Protein AF-A0A8J3Y497-F1 (afdb_monomer)

pLDDT: mean 84.95, std 16.22, range [36.09, 98.81]

Radius of gyration: 16.83 Å; Cα contacts (8 Å, |Δi|>4): 179; chains: 1; bounding box: 35×48×60 Å

Secondary structure (DSSP, 8-state):
-----PPP---PPPHHHHHHHHHHHHHHH-B-SSSSB--TT-TT-SS--B-HHHHHHHHHHSS--TT-GGG-SS--HHHHHHHHHHHHHHHHH-TT----SSSPPPHHHHHHHHHTSTT--HHHHHHHHHHHHHHHHHHHHHT--

Organism: NCBI:txid42233

Solvent-accessible surface area (backbone atoms only — not comparable to full-atom values): 8420 Å² total; per-residue (Å²): 136,81,82,82,80,76,75,79,80,81,80,77,78,49,45,37,56,28,29,43,39,14,35,51,43,34,73,75,42,36,68,47,63,94,45,50,54,54,62,87,87,42,96,79,55,81,64,49,23,18,15,72,67,36,23,28,42,26,44,44,60,79,41,75,61,92,80,43,86,92,65,59,92,72,78,55,78,39,52,58,44,26,51,51,28,38,42,54,47,23,46,67,76,42,74,77,77,60,52,68,95,61,79,56,77,49,39,64,51,50,44,46,57,61,56,51,37,88,87,60,47,68,68,59,53,36,47,50,30,46,49,48,21,49,50,50,54,52,58,55,65,62,68,78,113

Structure (mmCIF, N/CA/C/O backbone):
data_AF-A0A8J3Y497-F1
#
_entry.id   AF-A0A8J3Y497-F1
#
loop_
_atom_site.group_PDB
_atom_site.id
_atom_site.type_symbol
_atom_site.label_atom_id
_atom_site.label_alt_id
_atom_site.label_comp_id
_atom_site.label_asym_id
_atom_site.label_entity_id
_atom_site.label_seq_id
_atom_site.pdbx_PDB_ins_code
_atom_site.Cartn_x
_atom_site.Cartn_y
_atom_site.Cartn_z
_atom_site.occupancy
_atom_site.B_iso_or_equiv
_atom_site.auth_seq_id
_atom_site.auth_comp_id
_atom_site.auth_asym_id
_atom_site.auth_atom_id
_atom_site.pdbx_PDB_model_num
ATOM 1 N N . MET A 1 1 ? 0.127 29.940 -40.462 1.00 40.97 1 MET A N 1
ATOM 2 C CA . MET A 1 1 ? 0.066 29.887 -38.985 1.00 40.97 1 MET A CA 1
ATOM 3 C C . MET A 1 1 ? 0.372 28.453 -38.577 1.00 40.97 1 MET A C 1
ATOM 5 O O . MET A 1 1 ? -0.294 27.564 -39.091 1.00 40.97 1 MET A O 1
ATOM 9 N N . LYS A 1 2 ? 1.415 28.199 -37.776 1.00 44.00 2 LYS A N 1
ATOM 10 C CA . LYS A 1 2 ? 1.666 26.860 -37.218 1.00 44.00 2 LYS A CA 1
ATOM 11 C C . LYS A 1 2 ? 0.942 26.758 -35.879 1.00 44.00 2 LYS A C 1
ATOM 13 O O . LYS A 1 2 ? 1.129 27.626 -35.037 1.00 44.00 2 LYS A O 1
ATOM 18 N N . ALA A 1 3 ? 0.114 25.730 -35.717 1.00 50.56 3 ALA A N 1
ATOM 19 C CA . ALA A 1 3 ? -0.486 25.400 -34.434 1.00 50.56 3 ALA A CA 1
ATOM 20 C C . ALA A 1 3 ? 0.616 24.895 -33.492 1.00 50.56 3 ALA A C 1
ATOM 22 O O . ALA A 1 3 ? 1.292 23.911 -33.791 1.00 50.56 3 ALA A O 1
ATOM 23 N N . THR A 1 4 ? 0.821 25.592 -32.381 1.00 60.00 4 THR A N 1
ATOM 24 C CA . THR A 1 4 ? 1.585 25.102 -31.237 1.00 60.00 4 THR A CA 1
ATOM 25 C C . THR A 1 4 ? 0.733 24.055 -30.527 1.00 60.00 4 THR A C 1
ATOM 27 O O . THR A 1 4 ? -0.247 24.382 -29.863 1.00 60.00 4 THR A O 1
ATOM 30 N N . HIS A 1 5 ? 1.071 22.779 -30.710 1.00 64.31 5 HIS A N 1
ATOM 31 C CA . HIS A 1 5 ? 0.566 21.713 -29.854 1.00 64.31 5 HIS A CA 1
ATOM 32 C C . HIS A 1 5 ? 1.306 21.821 -28.518 1.00 64.31 5 HIS A C 1
ATOM 34 O O . HIS A 1 5 ? 2.488 21.494 -28.447 1.00 64.31 5 HIS A O 1
ATOM 40 N N . ASN A 1 6 ? 0.633 22.330 -27.485 1.00 57.06 6 ASN A N 1
ATOM 41 C CA . ASN A 1 6 ? 1.074 22.077 -26.119 1.00 57.06 6 ASN A CA 1
ATOM 42 C C . ASN A 1 6 ? 0.771 20.600 -25.839 1.00 57.06 6 ASN A C 1
ATOM 44 O O . ASN A 1 6 ? -0.405 20.229 -25.919 1.00 57.06 6 ASN A O 1
ATOM 48 N N . PRO A 1 7 ? 1.780 19.753 -25.566 1.00 56.25 7 PRO A N 1
ATOM 49 C CA . PRO A 1 7 ? 1.503 18.398 -25.121 1.00 56.25 7 PRO A CA 1
ATOM 50 C C . PRO A 1 7 ? 0.666 18.468 -23.831 1.00 56.25 7 PRO A C 1
ATOM 52 O O . PRO A 1 7 ? 0.855 19.397 -23.037 1.00 56.25 7 PRO A O 1
ATOM 55 N N . PRO A 1 8 ? -0.281 17.539 -23.619 1.00 54.22 8 PRO A N 1
ATOM 56 C CA . PRO A 1 8 ? -0.985 17.443 -22.351 1.00 54.22 8 PRO A CA 1
ATOM 57 C C . PRO A 1 8 ? 0.042 17.303 -21.227 1.00 54.22 8 PRO A C 1
ATOM 59 O O . PRO A 1 8 ? 0.943 16.472 -21.316 1.00 54.22 8 PRO A O 1
ATOM 62 N N . THR A 1 9 ? -0.083 18.111 -20.178 1.00 59.31 9 THR A N 1
ATOM 63 C CA . THR A 1 9 ? 0.648 17.869 -18.935 1.00 59.31 9 THR A CA 1
ATOM 64 C C . THR A 1 9 ? 0.208 16.505 -18.414 1.00 59.31 9 THR A C 1
ATOM 66 O O . THR A 1 9 ? -0.953 16.345 -18.032 1.00 59.31 9 THR A O 1
ATOM 69 N N . GLU A 1 10 ? 1.100 15.514 -18.434 1.00 64.69 10 GLU A N 1
ATOM 70 C CA . GLU A 1 10 ? 0.830 14.216 -17.818 1.00 64.69 10 GLU A CA 1
ATOM 71 C C . GLU A 1 10 ? 0.504 14.447 -16.341 1.00 64.69 10 GLU A C 1
ATOM 73 O O . GLU A 1 10 ? 1.286 15.022 -15.579 1.00 64.69 10 GLU A O 1
ATOM 78 N N . THR A 1 11 ? -0.721 14.093 -15.958 1.00 80.12 11 THR A N 1
ATOM 79 C CA . THR A 1 11 ? -1.180 14.260 -14.583 1.00 80.12 11 THR A CA 1
ATOM 80 C C . THR A 1 11 ? -0.543 13.153 -13.760 1.00 80.12 11 THR A C 1
ATOM 82 O O . THR A 1 11 ? -0.807 11.979 -14.005 1.00 80.12 11 THR A O 1
ATOM 85 N N . ARG A 1 12 ? 0.325 13.526 -12.815 1.00 87.00 12 ARG A N 1
ATOM 86 C CA . ARG A 1 12 ? 0.946 12.561 -11.903 1.00 87.00 12 ARG A CA 1
ATOM 87 C C . ARG A 1 12 ? -0.112 11.868 -11.040 1.00 87.00 12 ARG A C 1
ATOM 89 O O . ARG A 1 12 ? -1.056 12.543 -10.619 1.00 87.00 12 ARG A O 1
ATOM 96 N N . PRO A 1 13 ? 0.077 10.580 -10.708 1.00 93.69 13 PRO A N 1
ATOM 97 C CA . PRO A 1 13 ? -0.833 9.873 -9.827 1.00 93.69 13 PRO A CA 1
ATOM 98 C C . PRO A 1 13 ? -0.829 10.487 -8.421 1.00 93.69 13 PRO A C 1
ATOM 100 O O . PRO A 1 13 ? 0.200 10.878 -7.852 1.00 93.69 13 PRO A O 1
ATOM 103 N N . THR A 1 14 ? -2.020 10.573 -7.849 1.00 95.62 14 THR A N 1
ATOM 104 C CA . THR A 1 14 ? -2.253 10.972 -6.464 1.00 95.62 14 THR A CA 1
ATOM 105 C C . THR A 1 14 ? -1.924 9.821 -5.508 1.00 95.62 14 THR A C 1
ATOM 107 O O . THR A 1 14 ? -2.009 8.651 -5.890 1.00 95.62 14 THR A O 1
ATOM 110 N N . PRO A 1 15 ? -1.620 10.105 -4.226 1.00 97.00 15 PRO A N 1
ATOM 111 C CA . PRO A 1 15 ? -1.484 9.054 -3.217 1.00 97.00 15 PRO A CA 1
ATOM 112 C C . PRO A 1 15 ? -2.699 8.120 -3.158 1.00 97.00 15 PRO A C 1
ATOM 114 O O . PRO A 1 15 ? -2.534 6.908 -3.094 1.00 97.00 15 PRO A O 1
ATOM 117 N N . ALA A 1 16 ? -3.919 8.658 -3.260 1.00 97.75 16 ALA A N 1
ATOM 118 C CA . ALA A 1 16 ? -5.137 7.853 -3.243 1.00 97.75 16 ALA A CA 1
ATOM 119 C C . ALA A 1 16 ? -5.216 6.854 -4.414 1.00 97.75 16 ALA A C 1
ATOM 121 O O . ALA A 1 16 ? -5.670 5.725 -4.228 1.00 97.75 16 ALA A O 1
ATOM 122 N N . GLU A 1 17 ? -4.782 7.241 -5.616 1.00 98.06 17 GLU A N 1
ATOM 123 C CA . GLU A 1 17 ? -4.728 6.336 -6.773 1.00 98.06 17 GLU A CA 1
ATOM 124 C C . GLU A 1 17 ? -3.695 5.228 -6.571 1.00 98.06 17 GLU A C 1
ATOM 126 O O . GLU A 1 17 ? -4.007 4.060 -6.802 1.00 98.06 17 GLU A O 1
ATOM 131 N N . LEU A 1 18 ? -2.507 5.563 -6.062 1.00 98.38 18 LEU A N 1
ATOM 132 C CA . LEU A 1 18 ? -1.449 4.583 -5.810 1.00 98.38 18 LEU A CA 1
ATOM 133 C C . LEU A 1 18 ? -1.824 3.580 -4.715 1.00 98.38 18 LEU A C 1
ATOM 135 O O . LEU A 1 18 ? -1.588 2.388 -4.881 1.00 98.38 18 LEU A O 1
ATOM 139 N N . LEU A 1 19 ? -2.461 4.025 -3.629 1.00 98.75 19 LEU A N 1
ATOM 140 C CA . LEU A 1 19 ? -2.908 3.135 -2.552 1.00 98.75 19 LEU A CA 1
ATOM 141 C C . LEU A 1 19 ? -4.011 2.173 -3.026 1.00 98.75 19 LEU A C 1
ATOM 143 O O . LEU A 1 19 ? -3.976 0.984 -2.706 1.00 98.75 19 LEU A O 1
ATOM 147 N N . ARG A 1 20 ? -4.951 2.641 -3.863 1.00 98.69 20 ARG A N 1
ATOM 148 C CA . ARG A 1 20 ? -5.950 1.765 -4.510 1.00 98.69 20 ARG A CA 1
ATOM 149 C C . ARG A 1 20 ? -5.307 0.799 -5.507 1.00 98.69 20 ARG A C 1
ATOM 151 O O . ARG A 1 20 ? -5.716 -0.362 -5.585 1.00 98.69 20 ARG A O 1
ATOM 158 N N . GLY A 1 21 ? -4.303 1.262 -6.250 1.00 98.44 21 GLY A N 1
ATOM 159 C CA . GLY A 1 21 ? -3.496 0.432 -7.142 1.00 98.44 21 GLY A CA 1
ATOM 160 C C . GLY A 1 21 ? -2.780 -0.683 -6.381 1.00 98.44 21 GLY A C 1
ATOM 161 O O . GLY A 1 21 ? -2.885 -1.843 -6.766 1.00 98.44 21 GLY A O 1
ATOM 162 N N . ALA A 1 22 ? -2.155 -0.360 -5.248 1.00 98.69 22 ALA A N 1
ATOM 163 C CA . ALA A 1 22 ? -1.496 -1.325 -4.373 1.00 98.69 22 ALA A CA 1
ATOM 164 C C . ALA A 1 22 ? -2.483 -2.360 -3.810 1.00 98.69 22 ALA A C 1
ATOM 166 O O . ALA A 1 22 ? -2.229 -3.559 -3.882 1.00 98.69 22 ALA A O 1
ATOM 167 N N . ALA A 1 23 ? -3.651 -1.926 -3.325 1.00 98.81 23 ALA A N 1
ATOM 168 C CA . ALA A 1 23 ? -4.698 -2.833 -2.852 1.00 98.81 23 ALA A CA 1
ATOM 169 C C . ALA A 1 23 ? -5.173 -3.798 -3.955 1.00 98.81 23 ALA A C 1
ATOM 171 O O .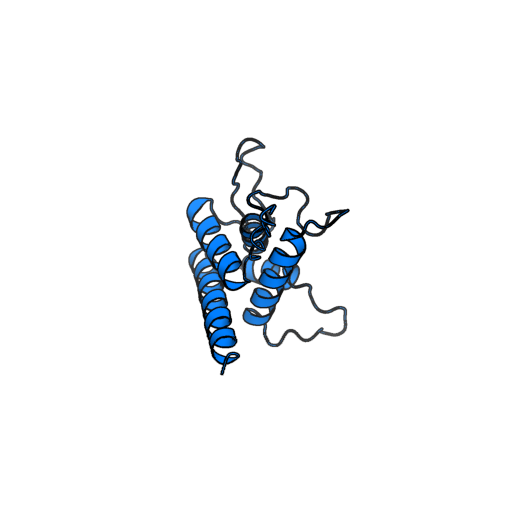 ALA A 1 23 ? -5.365 -4.992 -3.718 1.00 98.81 23 ALA A O 1
ATOM 172 N N . THR A 1 24 ? -5.330 -3.284 -5.178 1.00 98.69 24 THR A N 1
ATOM 173 C CA . THR A 1 24 ? -5.678 -4.090 -6.355 1.00 98.69 24 THR A CA 1
ATOM 174 C C . THR A 1 24 ? -4.572 -5.090 -6.678 1.00 98.69 24 THR A C 1
ATOM 176 O O . THR A 1 24 ? -4.861 -6.264 -6.898 1.00 98.69 24 THR A O 1
ATOM 179 N N . TYR A 1 25 ? -3.313 -4.651 -6.646 1.00 98.31 25 TYR A N 1
ATOM 180 C CA . TYR A 1 25 ? -2.153 -5.499 -6.887 1.00 98.31 25 TYR A CA 1
ATOM 181 C C . TYR A 1 25 ? -2.103 -6.681 -5.916 1.00 98.31 25 TYR A C 1
ATOM 183 O O . TYR A 1 25 ? -2.046 -7.826 -6.355 1.00 98.31 25 TYR A O 1
ATOM 191 N N . LEU A 1 26 ? -2.206 -6.420 -4.609 1.00 98.50 26 LEU A N 1
ATOM 192 C CA . LEU A 1 26 ? -2.141 -7.459 -3.577 1.00 98.50 26 LEU A CA 1
ATOM 193 C C . LEU A 1 26 ? -3.248 -8.509 -3.732 1.00 98.50 26 LEU A C 1
ATOM 195 O O . LEU A 1 26 ? -3.003 -9.699 -3.546 1.00 98.50 26 LEU A O 1
ATOM 199 N N . ARG A 1 27 ? -4.459 -8.093 -4.129 1.00 98.50 27 ARG A N 1
ATOM 200 C CA . ARG A 1 27 ? -5.563 -9.025 -4.410 1.00 98.50 27 ARG A CA 1
ATOM 201 C C . ARG A 1 27 ? -5.310 -9.913 -5.626 1.00 98.50 27 ARG A C 1
ATOM 203 O O . ARG A 1 27 ? -5.784 -11.044 -5.645 1.00 98.50 27 ARG A O 1
ATOM 210 N N . LEU A 1 28 ? -4.633 -9.394 -6.646 1.00 97.38 28 LEU A N 1
ATOM 211 C CA . LEU A 1 28 ? -4.412 -10.101 -7.909 1.00 97.38 28 LEU A CA 1
ATOM 212 C C . LEU A 1 28 ? -3.166 -10.987 -7.884 1.00 97.38 28 LEU A C 1
ATOM 214 O O . LEU A 1 28 ? -3.181 -12.069 -8.465 1.00 97.38 28 LEU A O 1
ATOM 218 N N . HIS A 1 29 ? -2.105 -10.525 -7.229 1.00 96.38 29 HIS A N 1
ATOM 219 C CA . HIS A 1 29 ? -0.766 -11.108 -7.325 1.00 96.38 29 HIS A CA 1
ATOM 220 C C . HIS A 1 29 ? -0.263 -11.698 -6.007 1.00 96.38 29 HIS A C 1
ATOM 222 O O . HIS A 1 29 ? 0.775 -12.350 -5.982 1.00 96.38 29 HIS A O 1
ATOM 228 N N . GLY A 1 30 ? -1.023 -11.535 -4.924 1.00 96.62 30 GLY A N 1
ATOM 229 C CA . GLY A 1 30 ? -0.696 -12.081 -3.618 1.00 96.62 30 GLY A CA 1
ATOM 230 C C . GLY A 1 30 ? 0.052 -11.098 -2.723 1.00 96.62 30 GLY A C 1
ATOM 231 O O . GLY A 1 30 ? 0.635 -10.103 -3.160 1.00 96.62 30 GLY A O 1
ATOM 232 N N . TRP A 1 31 ? 0.014 -11.414 -1.434 1.00 98.00 31 TRP A N 1
ATOM 233 C CA . TRP A 1 31 ? 0.617 -10.638 -0.361 1.00 98.00 31 TRP A CA 1
ATOM 234 C C . TRP A 1 31 ? 1.650 -11.474 0.386 1.00 98.00 31 TRP A C 1
ATOM 236 O O . TRP A 1 31 ? 1.446 -12.671 0.591 1.00 98.00 31 TRP A O 1
ATOM 246 N N . THR A 1 32 ? 2.750 -10.836 0.780 1.00 96.44 32 THR A N 1
ATOM 247 C CA . THR A 1 32 ? 3.830 -11.455 1.552 1.00 96.44 32 THR A CA 1
ATOM 248 C C . THR A 1 32 ? 4.315 -10.546 2.687 1.00 96.44 32 THR A C 1
ATOM 250 O O . THR A 1 32 ? 3.976 -9.360 2.762 1.00 96.44 32 THR A O 1
ATOM 253 N N . THR A 1 33 ? 5.122 -11.118 3.575 1.00 96.19 33 THR A N 1
ATOM 254 C CA . THR A 1 33 ? 5.726 -10.463 4.743 1.00 96.19 33 THR A CA 1
ATOM 255 C C . THR A 1 33 ? 7.250 -10.555 4.691 1.00 96.19 33 THR A C 1
ATOM 257 O O . THR A 1 33 ? 7.804 -11.479 4.093 1.00 96.19 33 THR A O 1
ATOM 260 N N . GLY A 1 34 ? 7.948 -9.640 5.357 1.00 92.00 34 GLY A N 1
ATOM 261 C CA . GLY A 1 34 ? 9.396 -9.669 5.570 1.00 92.00 34 GLY A CA 1
ATOM 262 C C . GLY A 1 34 ? 10.241 -9.130 4.416 1.00 92.00 34 GLY A C 1
ATOM 263 O O . GLY A 1 34 ? 11.255 -8.484 4.663 1.00 92.00 34 GLY A O 1
ATOM 264 N N . GLN A 1 35 ? 9.867 -9.381 3.158 1.00 90.56 35 GLN A N 1
ATOM 265 C CA . GLN A 1 35 ? 10.557 -8.849 1.973 1.00 90.56 35 GLN A CA 1
ATOM 266 C C . GLN A 1 35 ? 9.597 -8.061 1.079 1.00 90.56 35 GLN A C 1
ATOM 268 O O . GLN A 1 35 ? 8.389 -8.285 1.100 1.00 90.56 35 GLN A O 1
ATOM 273 N N . PHE A 1 36 ? 10.139 -7.151 0.262 1.00 92.81 36 PHE A N 1
ATOM 274 C CA . PHE A 1 36 ? 9.333 -6.345 -0.666 1.00 92.81 36 PHE A CA 1
ATOM 275 C C . PHE A 1 36 ? 8.565 -7.205 -1.669 1.00 92.81 36 PHE A C 1
ATOM 277 O O . PHE A 1 36 ? 7.397 -6.929 -1.942 1.00 92.81 36 PHE A O 1
ATOM 284 N N . TYR A 1 37 ? 9.228 -8.236 -2.189 1.00 93.62 37 TYR A N 1
ATOM 285 C CA . TYR A 1 37 ? 8.692 -9.162 -3.174 1.00 93.62 37 TYR A CA 1
ATOM 286 C C . TYR A 1 37 ? 9.099 -10.585 -2.803 1.00 93.62 37 TYR A C 1
ATOM 288 O O . TYR A 1 37 ? 10.238 -10.820 -2.394 1.00 93.62 37 TYR A O 1
ATOM 296 N N . ASP A 1 38 ? 8.188 -11.534 -2.981 1.00 92.69 38 ASP A N 1
ATOM 297 C CA . ASP A 1 38 ? 8.508 -12.954 -2.945 1.00 92.69 38 ASP A CA 1
ATOM 298 C C . ASP A 1 38 ? 9.013 -13.393 -4.324 1.00 92.69 38 ASP A C 1
ATOM 300 O O . ASP A 1 38 ? 8.239 -13.625 -5.251 1.00 92.69 38 ASP A O 1
ATOM 304 N N . LEU A 1 39 ? 10.337 -13.483 -4.459 1.00 89.69 39 LEU A N 1
ATOM 305 C CA . LEU A 1 39 ? 11.007 -13.894 -5.697 1.00 89.69 39 LEU A CA 1
ATOM 306 C C . LEU A 1 39 ? 11.307 -15.402 -5.738 1.00 89.69 39 LEU A C 1
ATOM 308 O O . LEU A 1 39 ? 12.040 -15.868 -6.610 1.00 89.69 39 LEU A O 1
ATOM 312 N N . THR A 1 40 ? 10.765 -16.193 -4.805 1.00 86.50 40 THR A N 1
ATOM 313 C CA . THR A 1 40 ? 11.028 -17.642 -4.751 1.00 86.50 40 THR A CA 1
ATOM 314 C C . THR A 1 40 ? 10.396 -18.414 -5.913 1.00 86.50 40 THR A C 1
ATOM 316 O O . THR A 1 40 ? 10.859 -19.510 -6.232 1.00 86.50 40 THR A O 1
ATOM 319 N N . GLY A 1 41 ? 9.411 -17.821 -6.600 1.00 73.62 41 GLY A N 1
ATOM 320 C CA . GLY A 1 41 ? 8.845 -18.316 -7.864 1.00 73.62 41 GLY A CA 1
ATOM 321 C C . GLY A 1 41 ? 9.801 -18.248 -9.066 1.00 73.62 41 GLY A C 1
ATOM 322 O O . GLY A 1 41 ? 9.536 -18.866 -10.096 1.00 73.62 41 GLY A O 1
ATOM 323 N N . GLY A 1 42 ? 10.945 -17.568 -8.921 1.00 66.00 42 GLY A N 1
ATOM 324 C CA . GLY A 1 42 ? 11.947 -17.369 -9.969 1.00 66.00 42 GLY A CA 1
ATOM 325 C C . GLY A 1 42 ? 11.711 -16.115 -10.820 1.00 66.00 42 GLY A C 1
ATOM 326 O O . GLY A 1 42 ? 10.673 -15.465 -10.743 1.00 66.00 42 GLY A O 1
ATOM 327 N N . ASP A 1 43 ? 12.689 -15.788 -11.671 1.00 62.28 43 ASP A N 1
ATOM 328 C CA . ASP A 1 43 ? 12.739 -14.534 -12.450 1.00 62.28 43 ASP A CA 1
ATOM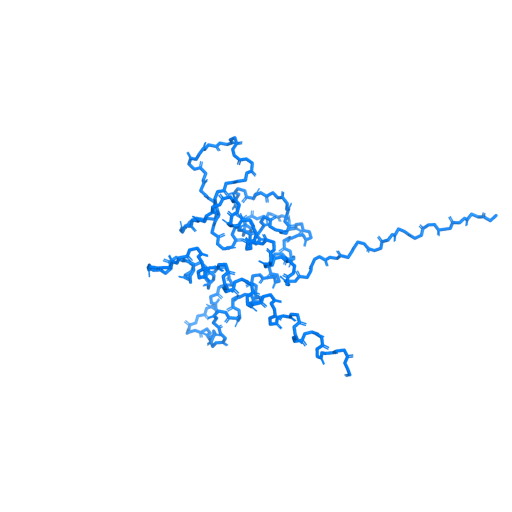 329 C C . ASP A 1 43 ? 11.649 -14.400 -13.539 1.00 62.28 43 ASP A C 1
ATOM 331 O O . ASP A 1 43 ? 11.588 -13.388 -14.239 1.00 62.28 43 ASP A O 1
ATOM 335 N N . SER A 1 44 ? 10.804 -15.419 -13.734 1.00 61.12 44 SER A N 1
ATOM 336 C CA . SER A 1 44 ? 9.750 -15.420 -14.757 1.00 61.12 44 SER A CA 1
ATOM 337 C C . SER A 1 44 ? 8.447 -14.748 -14.325 1.00 61.12 44 SER A C 1
ATOM 339 O O . SER A 1 44 ? 7.636 -14.412 -15.191 1.00 61.12 44 SER A O 1
ATOM 341 N N . ASP A 1 45 ? 8.230 -14.540 -13.025 1.00 74.31 45 ASP A N 1
ATOM 342 C CA . ASP A 1 45 ? 7.022 -13.878 -12.539 1.00 74.31 45 ASP A CA 1
ATOM 343 C C . ASP A 1 45 ? 7.182 -12.362 -12.638 1.00 74.31 45 ASP A C 1
ATOM 345 O O . ASP A 1 45 ? 7.771 -11.702 -11.787 1.00 74.31 45 ASP A O 1
ATOM 349 N N . ALA A 1 46 ? 6.617 -11.788 -13.701 1.00 83.25 46 ALA A N 1
ATOM 350 C CA . ALA A 1 46 ? 6.619 -10.341 -13.925 1.00 83.25 46 ALA A CA 1
ATOM 351 C C . ALA A 1 46 ? 5.891 -9.551 -12.815 1.00 83.25 46 ALA A C 1
ATOM 353 O O . ALA A 1 46 ? 6.084 -8.340 -12.696 1.00 83.25 46 ALA A O 1
ATOM 354 N N . PHE A 1 47 ? 5.061 -10.232 -12.016 1.00 89.62 47 PHE A N 1
ATOM 355 C CA . PHE A 1 47 ? 4.249 -9.662 -10.942 1.00 89.62 47 PHE A CA 1
ATOM 356 C C . PHE A 1 47 ? 4.267 -10.589 -9.710 1.00 89.62 47 PHE A C 1
ATOM 358 O O . PHE A 1 47 ? 3.300 -11.323 -9.487 1.00 89.62 47 PHE A O 1
ATOM 365 N N . PRO A 1 48 ? 5.371 -10.602 -8.939 1.00 93.75 48 PRO A N 1
ATOM 366 C CA . PRO A 1 48 ? 5.514 -11.462 -7.764 1.00 93.75 48 PRO A CA 1
ATOM 367 C C . PRO A 1 48 ? 4.616 -10.999 -6.602 1.00 93.75 48 PRO A C 1
ATOM 369 O O . PRO A 1 48 ? 4.336 -9.798 -6.493 1.00 93.75 48 PRO A O 1
ATOM 372 N N . PRO A 1 49 ? 4.214 -11.887 -5.673 1.00 95.94 49 PRO A N 1
ATOM 373 C CA . PRO A 1 49 ? 3.587 -11.464 -4.424 1.00 95.94 49 PRO A CA 1
ATOM 374 C C . PRO A 1 49 ? 4.434 -10.395 -3.728 1.00 95.94 49 PRO A C 1
ATOM 376 O O . PRO A 1 49 ? 5.664 -10.473 -3.734 1.00 95.94 49 PRO A O 1
ATOM 379 N N . ALA A 1 50 ? 3.794 -9.391 -3.134 1.00 96.56 50 ALA A N 1
ATOM 380 C CA . ALA A 1 50 ? 4.497 -8.246 -2.555 1.00 96.56 50 ALA A CA 1
ATOM 381 C C . ALA A 1 50 ? 4.039 -7.938 -1.129 1.00 96.56 50 ALA A C 1
ATOM 383 O O . ALA A 1 50 ? 2.914 -8.254 -0.739 1.00 96.56 50 ALA A O 1
ATOM 384 N N . CYS A 1 51 ? 4.898 -7.289 -0.347 1.00 97.31 51 CYS A N 1
ATOM 385 C CA . CYS A 1 51 ? 4.447 -6.623 0.872 1.00 97.31 51 CYS A CA 1
ATOM 386 C C . CYS A 1 51 ? 3.712 -5.318 0.526 1.00 97.31 51 CYS A C 1
ATOM 388 O O . CYS A 1 51 ? 3.689 -4.876 -0.628 1.00 97.31 51 CYS A O 1
ATOM 390 N N . THR A 1 52 ? 3.147 -4.653 1.535 1.00 98.25 52 THR A N 1
ATOM 391 C CA . THR A 1 52 ? 2.447 -3.370 1.355 1.00 98.25 52 THR A CA 1
ATOM 392 C C . THR A 1 52 ? 3.312 -2.317 0.646 1.00 98.25 52 THR A C 1
ATOM 394 O O . THR A 1 52 ? 2.860 -1.696 -0.317 1.00 98.25 52 THR A O 1
ATOM 397 N N . ALA A 1 53 ? 4.572 -2.140 1.060 1.00 96.44 53 ALA A N 1
ATOM 398 C CA . ALA A 1 53 ? 5.476 -1.175 0.430 1.00 96.44 53 ALA A CA 1
ATOM 399 C C . ALA A 1 53 ? 5.823 -1.567 -1.019 1.00 96.44 53 ALA A C 1
ATOM 401 O O . ALA A 1 53 ? 5.764 -0.722 -1.913 1.00 96.44 53 ALA A O 1
ATOM 402 N N . GLY A 1 54 ? 6.105 -2.849 -1.276 1.00 96.06 54 GLY A N 1
ATOM 403 C CA . GLY A 1 54 ? 6.369 -3.358 -2.626 1.00 96.06 54 GLY A CA 1
ATOM 404 C C . GLY A 1 54 ? 5.187 -3.157 -3.577 1.00 96.06 54 GLY A C 1
ATOM 405 O O . GLY A 1 54 ? 5.373 -2.723 -4.713 1.00 96.06 54 GLY A O 1
ATOM 406 N N . ALA A 1 55 ? 3.958 -3.369 -3.105 1.00 97.75 55 ALA A N 1
ATOM 407 C CA . ALA A 1 55 ? 2.756 -3.128 -3.899 1.00 97.75 55 ALA A CA 1
ATOM 408 C C . ALA A 1 55 ? 2.560 -1.643 -4.250 1.00 97.75 55 ALA A C 1
ATOM 410 O O . ALA A 1 55 ? 2.163 -1.329 -5.372 1.00 97.75 55 ALA A O 1
ATOM 411 N N . ILE A 1 56 ? 2.882 -0.719 -3.3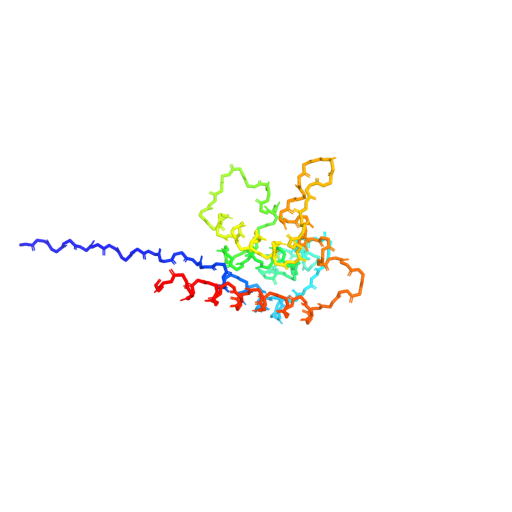35 1.00 97.75 56 ILE A N 1
ATOM 412 C CA . ILE A 1 56 ? 2.869 0.728 -3.619 1.00 97.75 56 ILE A CA 1
ATOM 413 C C . ILE A 1 56 ? 3.929 1.082 -4.664 1.00 97.75 56 ILE A C 1
ATOM 415 O O . ILE A 1 56 ? 3.656 1.861 -5.578 1.00 97.75 56 ILE A O 1
ATOM 419 N N . THR A 1 57 ? 5.125 0.495 -4.567 1.00 95.31 57 THR A N 1
ATOM 420 C CA . THR A 1 57 ? 6.168 0.664 -5.583 1.00 95.31 57 THR A CA 1
ATOM 421 C C . THR A 1 57 ? 5.675 0.179 -6.946 1.00 95.31 57 THR A C 1
ATOM 423 O O . THR A 1 57 ? 5.762 0.930 -7.912 1.00 95.31 57 THR A O 1
ATOM 426 N N . ILE A 1 58 ? 5.071 -1.007 -7.044 1.00 95.38 58 ILE A N 1
ATOM 427 C CA . ILE A 1 58 ? 4.526 -1.494 -8.321 1.00 95.38 58 ILE A CA 1
ATOM 428 C C . ILE A 1 58 ? 3.425 -0.576 -8.853 1.00 95.38 58 ILE A C 1
ATOM 430 O O . ILE A 1 58 ? 3.415 -0.277 -10.045 1.00 95.38 58 ILE A O 1
ATOM 434 N N . ALA A 1 59 ? 2.534 -0.083 -7.992 1.00 96.75 59 ALA A N 1
ATOM 435 C CA . ALA A 1 59 ? 1.483 0.843 -8.404 1.00 96.75 59 ALA A CA 1
ATOM 436 C C . ALA A 1 59 ? 2.044 2.146 -9.002 1.00 96.75 59 ALA A C 1
ATOM 438 O O . ALA A 1 59 ? 1.439 2.699 -9.917 1.00 96.75 59 ALA A O 1
ATOM 439 N N . ALA A 1 60 ? 3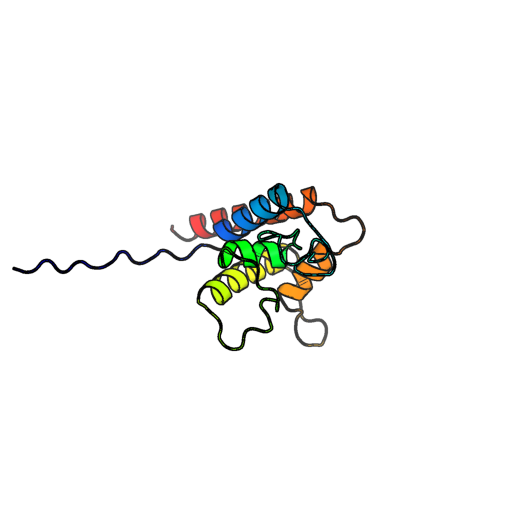.192 2.626 -8.512 1.00 95.12 60 ALA A N 1
ATOM 440 C CA . ALA A 1 60 ? 3.843 3.828 -9.029 1.00 95.12 60 ALA A CA 1
ATOM 441 C C . ALA A 1 60 ? 4.661 3.565 -10.303 1.00 95.12 60 ALA A C 1
ATOM 443 O O . ALA A 1 60 ? 4.601 4.351 -11.240 1.00 95.12 60 ALA A O 1
ATOM 444 N N . TYR A 1 61 ? 5.413 2.464 -10.342 1.00 92.75 61 TYR A N 1
ATOM 445 C CA . TYR A 1 61 ? 6.391 2.176 -11.396 1.00 92.75 61 TYR A CA 1
ATOM 446 C C . TYR A 1 61 ? 5.861 1.304 -12.542 1.00 92.75 61 TYR A C 1
ATOM 448 O O . TYR A 1 61 ? 6.540 1.155 -13.559 1.00 92.75 61 TYR A O 1
ATOM 456 N N . GLY A 1 62 ? 4.718 0.639 -12.358 1.00 92.81 62 GLY A N 1
ATOM 457 C CA . GLY A 1 62 ? 4.172 -0.351 -13.294 1.00 92.81 62 GLY A CA 1
ATOM 458 C C . GLY A 1 62 ? 4.990 -1.646 -13.413 1.00 92.81 62 GLY A C 1
ATOM 459 O O . GLY A 1 62 ? 4.665 -2.501 -14.233 1.00 92.81 62 GLY A O 1
ATOM 460 N N . ARG A 1 63 ? 6.051 -1.799 -12.612 1.00 90.62 63 ARG A N 1
ATOM 461 C CA . ARG A 1 63 ? 6.948 -2.963 -12.555 1.00 90.62 63 ARG A CA 1
ATOM 462 C C . ARG A 1 63 ? 7.496 -3.122 -11.142 1.00 90.62 63 ARG A C 1
ATOM 464 O O . ARG A 1 63 ? 7.566 -2.140 -10.400 1.00 90.62 63 ARG A O 1
ATOM 471 N N . PHE A 1 64 ? 7.935 -4.326 -10.786 1.00 88.38 64 PHE A N 1
ATOM 472 C CA . PHE A 1 64 ? 8.673 -4.511 -9.540 1.00 88.38 64 PHE A CA 1
ATOM 473 C C . PHE A 1 64 ? 10.117 -4.007 -9.686 1.00 88.38 64 PHE A C 1
ATOM 475 O O . PHE A 1 64 ? 10.728 -4.102 -10.751 1.00 88.38 64 PHE A O 1
ATOM 482 N N . ILE A 1 65 ? 10.660 -3.456 -8.601 1.00 86.75 65 ILE A N 1
ATOM 483 C CA . ILE A 1 65 ? 12.039 -2.958 -8.525 1.00 86.75 65 ILE A CA 1
ATOM 484 C C . ILE A 1 65 ? 12.822 -3.901 -7.616 1.00 86.75 65 ILE A C 1
ATOM 486 O O . ILE A 1 65 ? 12.760 -3.762 -6.398 1.00 86.75 65 ILE A O 1
ATOM 490 N N . ALA A 1 66 ? 13.534 -4.872 -8.194 1.00 78.94 66 ALA A N 1
ATOM 491 C CA . ALA A 1 66 ? 14.176 -5.963 -7.449 1.00 78.94 66 ALA A CA 1
ATOM 492 C C . ALA A 1 66 ? 15.124 -5.487 -6.334 1.00 78.94 66 ALA A C 1
ATOM 494 O O . ALA A 1 66 ? 15.184 -6.094 -5.271 1.00 78.94 66 ALA A O 1
ATOM 495 N N . SER A 1 67 ? 15.838 -4.381 -6.560 1.00 71.94 67 SER A N 1
ATOM 496 C CA . SER A 1 67 ? 16.765 -3.799 -5.584 1.00 71.94 67 SER A CA 1
ATOM 497 C C . SER A 1 67 ? 16.057 -3.109 -4.406 1.00 71.94 67 SER A C 1
ATOM 499 O O . SER A 1 67 ? 16.705 -2.743 -3.424 1.00 71.94 67 SER A O 1
ATOM 501 N N . GLY A 1 68 ? 14.737 -2.927 -4.485 1.00 68.50 68 GLY A N 1
ATOM 502 C CA . GLY A 1 68 ? 13.961 -2.091 -3.576 1.00 68.50 68 GLY A CA 1
ATOM 503 C C . GLY A 1 68 ? 14.081 -0.602 -3.908 1.00 68.50 68 GLY A C 1
ATOM 504 O O . GLY A 1 68 ? 14.986 -0.157 -4.611 1.00 68.50 68 GLY A O 1
ATOM 505 N N . ILE A 1 69 ? 13.141 0.193 -3.394 1.00 71.62 69 ILE A N 1
ATOM 506 C CA . ILE A 1 69 ? 13.070 1.633 -3.687 1.00 71.62 69 ILE A CA 1
ATOM 507 C C . ILE A 1 69 ? 14.206 2.441 -3.027 1.00 71.62 69 ILE A C 1
ATOM 509 O O . ILE A 1 69 ? 14.576 3.498 -3.528 1.00 71.62 69 ILE A O 1
ATOM 513 N N . CYS A 1 70 ? 14.793 1.936 -1.935 1.00 67.88 70 CYS A N 1
ATOM 514 C CA . CYS A 1 70 ? 15.822 2.627 -1.144 1.00 67.88 70 CYS A CA 1
ATOM 515 C C . CYS A 1 70 ? 17.238 2.571 -1.738 1.00 67.88 70 CYS A C 1
ATOM 517 O O . CYS A 1 70 ? 18.147 3.188 -1.190 1.00 67.88 70 CYS A O 1
ATOM 519 N N . THR A 1 71 ? 17.447 1.799 -2.802 1.00 67.94 71 THR A N 1
ATOM 520 C CA . THR A 1 71 ? 18.776 1.505 -3.367 1.00 67.94 71 THR A CA 1
ATOM 521 C C . THR A 1 71 ? 18.959 2.077 -4.772 1.00 67.94 71 THR A C 1
ATOM 523 O O . THR A 1 71 ? 19.908 1.724 -5.464 1.00 67.94 71 THR A O 1
ATOM 526 N N . LEU A 1 72 ? 18.039 2.940 -5.212 1.00 70.69 72 LEU A N 1
ATOM 527 C CA . LEU A 1 72 ? 18.118 3.579 -6.520 1.00 70.69 72 LEU A CA 1
ATOM 528 C C . LEU A 1 72 ? 19.160 4.702 -6.498 1.00 70.69 72 LEU A C 1
ATOM 530 O O . LEU A 1 72 ? 19.014 5.666 -5.748 1.00 70.69 72 LEU A O 1
ATOM 534 N N . ASP A 1 73 ? 20.177 4.585 -7.353 1.00 68.12 73 ASP A N 1
ATOM 535 C CA . ASP A 1 73 ? 21.232 5.596 -7.508 1.00 68.12 73 ASP A CA 1
ATOM 536 C C . ASP A 1 73 ? 20.693 6.915 -8.095 1.00 68.12 73 ASP A C 1
ATOM 538 O O . ASP A 1 73 ? 21.129 8.002 -7.714 1.00 68.12 73 ASP A O 1
ATOM 542 N N . GLU A 1 74 ? 19.704 6.828 -8.993 1.00 74.00 74 GLU A N 1
ATOM 543 C CA . GLU A 1 74 ? 19.045 7.972 -9.629 1.00 74.00 74 GLU A CA 1
ATOM 544 C C . GLU A 1 74 ? 17.514 7.797 -9.562 1.00 74.00 74 GLU A C 1
ATOM 546 O O . GLU A 1 74 ? 16.958 6.946 -10.261 1.00 74.00 74 GLU A O 1
ATOM 551 N N . PRO A 1 75 ? 16.798 8.553 -8.708 1.00 74.44 75 PRO A N 1
ATOM 552 C CA . PRO A 1 75 ? 15.361 8.367 -8.536 1.00 74.44 75 PRO A CA 1
ATOM 553 C C . PRO A 1 75 ? 14.562 8.885 -9.745 1.00 74.44 75 PRO A C 1
ATOM 555 O O . PRO A 1 75 ? 14.564 10.078 -10.051 1.00 74.44 75 PRO A O 1
ATOM 558 N N . GLU A 1 76 ? 13.823 7.981 -10.395 1.00 84.56 76 GLU A N 1
ATOM 559 C CA . GLU A 1 76 ? 12.808 8.303 -11.412 1.00 84.56 76 GLU A CA 1
ATOM 560 C C . GLU A 1 76 ? 11.625 9.096 -10.790 1.00 84.56 76 GLU A C 1
ATOM 562 O O . GLU A 1 76 ? 11.411 9.037 -9.574 1.00 84.56 76 GLU A O 1
ATOM 567 N N . PRO A 1 77 ? 10.819 9.843 -11.570 1.00 86.25 77 PRO A N 1
ATOM 568 C CA . PRO A 1 77 ? 9.627 10.548 -11.077 1.00 86.25 77 PRO A CA 1
ATOM 569 C C . PRO A 1 77 ? 8.696 9.717 -10.179 1.00 86.25 77 PRO A C 1
ATOM 571 O O . PRO A 1 77 ? 8.184 10.243 -9.186 1.00 86.25 77 PRO A O 1
ATOM 574 N N . GLU A 1 78 ? 8.524 8.443 -10.509 1.00 90.44 78 GLU A N 1
ATOM 575 C CA . GLU A 1 78 ? 7.699 7.437 -9.842 1.00 90.44 78 GLU A CA 1
ATOM 576 C C . GLU A 1 78 ? 8.212 7.133 -8.429 1.00 90.44 78 GLU A C 1
ATOM 578 O O . GLU A 1 78 ? 7.418 6.826 -7.539 1.00 90.44 78 GLU A O 1
ATOM 583 N N . HIS A 1 79 ? 9.517 7.312 -8.182 1.00 90.00 79 HIS A N 1
ATOM 584 C CA . HIS A 1 79 ? 10.114 7.211 -6.849 1.00 90.00 79 HIS A CA 1
ATOM 585 C C . HIS A 1 79 ? 9.428 8.173 -5.883 1.00 90.00 79 HIS A C 1
ATOM 587 O O . HIS A 1 79 ? 8.970 7.798 -4.805 1.00 90.00 79 HIS A O 1
ATOM 593 N N . TYR A 1 80 ? 9.326 9.439 -6.290 1.00 89.38 80 TYR A N 1
ATOM 594 C CA . TYR A 1 80 ? 8.714 10.477 -5.472 1.00 89.38 80 TYR A CA 1
ATOM 595 C C . TYR A 1 80 ? 7.214 10.251 -5.309 1.00 89.38 80 TYR A C 1
ATOM 597 O O . TYR A 1 80 ? 6.656 10.594 -4.268 1.00 89.38 80 TYR A O 1
ATOM 605 N N . ASP A 1 81 ? 6.553 9.686 -6.316 1.00 93.62 81 ASP A N 1
ATOM 606 C CA . ASP A 1 81 ? 5.127 9.384 -6.264 1.00 93.62 81 ASP A CA 1
ATOM 607 C C . ASP A 1 81 ? 4.851 8.245 -5.262 1.00 93.62 81 ASP A C 1
ATOM 609 O O . ASP A 1 81 ? 4.015 8.408 -4.366 1.00 93.62 81 ASP A O 1
ATOM 613 N N . ALA A 1 82 ? 5.644 7.169 -5.307 1.00 94.06 82 ALA A N 1
ATOM 614 C CA . ALA A 1 82 ? 5.618 6.088 -4.322 1.00 94.06 82 ALA A CA 1
ATOM 615 C C . ALA A 1 82 ? 5.925 6.591 -2.903 1.00 94.06 82 ALA A C 1
ATOM 617 O O . ALA A 1 82 ? 5.166 6.312 -1.977 1.00 94.06 82 ALA A O 1
ATOM 618 N N . MET A 1 83 ? 6.980 7.395 -2.723 1.00 92.19 83 MET A N 1
ATOM 619 C CA . MET A 1 83 ? 7.359 7.932 -1.410 1.00 92.19 83 MET A CA 1
ATOM 620 C C . MET A 1 83 ? 6.278 8.834 -0.805 1.00 92.19 83 MET A C 1
ATOM 622 O O . MET A 1 83 ? 6.059 8.801 0.407 1.00 92.19 83 MET A O 1
ATOM 626 N N . ARG A 1 84 ? 5.558 9.619 -1.622 1.00 93.31 84 ARG A N 1
ATOM 627 C CA . ARG A 1 84 ? 4.406 10.405 -1.145 1.00 93.31 84 ARG A CA 1
ATOM 628 C C . ARG A 1 84 ? 3.266 9.508 -0.668 1.00 93.31 84 ARG A C 1
ATOM 630 O O . ARG A 1 84 ? 2.690 9.792 0.379 1.00 93.31 84 ARG A O 1
ATOM 637 N N . ALA A 1 85 ? 2.952 8.440 -1.403 1.00 96.69 85 ALA A N 1
ATOM 638 C CA . ALA A 1 85 ? 1.925 7.480 -1.000 1.00 96.69 85 ALA A CA 1
ATOM 639 C C . ALA A 1 85 ? 2.312 6.726 0.280 1.00 96.69 85 ALA A C 1
ATOM 641 O O . ALA A 1 85 ? 1.505 6.637 1.201 1.00 96.69 85 ALA A O 1
ATOM 642 N N . MET A 1 86 ? 3.562 6.264 0.378 1.00 95.88 86 MET A N 1
ATOM 643 C CA . MET A 1 86 ? 4.087 5.598 1.573 1.00 95.88 86 MET A CA 1
ATOM 644 C C . MET A 1 86 ? 4.083 6.519 2.789 1.00 95.88 86 MET A C 1
ATOM 646 O O . MET A 1 86 ? 3.709 6.096 3.873 1.00 95.88 86 MET A O 1
ATOM 650 N N . ARG A 1 87 ? 4.466 7.791 2.634 1.00 93.19 87 ARG A N 1
ATOM 651 C CA . ARG A 1 87 ? 4.407 8.751 3.741 1.00 93.19 87 ARG A CA 1
ATOM 652 C C . ARG A 1 87 ? 2.984 8.955 4.238 1.00 93.19 87 ARG A C 1
ATOM 654 O O . ARG A 1 87 ? 2.769 8.881 5.436 1.00 93.19 87 ARG A O 1
ATOM 661 N N . PHE A 1 88 ? 2.035 9.148 3.326 1.00 95.25 88 PHE A N 1
ATOM 662 C CA . PHE A 1 88 ? 0.638 9.295 3.713 1.00 95.25 88 PHE A CA 1
ATOM 663 C C . PHE A 1 88 ? 0.107 8.045 4.429 1.00 95.25 88 PHE A C 1
ATOM 665 O O . PHE A 1 88 ? -0.558 8.166 5.450 1.00 95.25 88 PHE A O 1
ATOM 672 N N . LEU A 1 89 ? 0.428 6.846 3.928 1.00 97.00 89 LEU A N 1
ATOM 673 C CA . LEU A 1 89 ? 0.024 5.608 4.590 1.00 97.00 89 LEU A CA 1
ATOM 674 C C . LEU A 1 89 ? 0.679 5.457 5.968 1.00 97.00 89 LEU A C 1
ATOM 676 O O . LEU A 1 89 ? -0.005 5.092 6.910 1.00 97.00 89 LEU A O 1
ATOM 680 N N . ALA A 1 90 ? 1.972 5.749 6.102 1.00 94.62 90 ALA A N 1
ATOM 681 C CA . ALA A 1 90 ? 2.655 5.682 7.391 1.00 94.62 90 ALA A CA 1
ATOM 682 C C . ALA A 1 90 ? 2.023 6.636 8.417 1.00 94.62 90 ALA A C 1
ATOM 684 O O . ALA A 1 90 ? 1.762 6.216 9.536 1.00 94.62 90 ALA A O 1
ATOM 685 N N . ASP A 1 91 ? 1.710 7.872 8.014 1.00 92.25 91 ASP A N 1
ATOM 686 C CA . ASP A 1 91 ? 1.039 8.852 8.877 1.00 92.25 91 ASP A CA 1
ATOM 687 C C . ASP A 1 91 ? -0.398 8.406 9.246 1.00 92.25 91 ASP A C 1
ATOM 689 O O . ASP A 1 91 ? -0.878 8.711 10.334 1.00 92.25 91 ASP A O 1
ATOM 693 N N . TYR A 1 92 ? -1.083 7.663 8.365 1.00 94.50 92 TYR A N 1
ATOM 694 C CA . TYR A 1 92 ? -2.390 7.050 8.646 1.00 94.50 92 TYR A CA 1
ATOM 695 C C . TYR A 1 92 ? -2.294 5.868 9.628 1.00 94.50 92 TYR A C 1
ATOM 697 O O . TYR A 1 92 ? -3.156 5.705 10.489 1.00 94.50 92 TYR A O 1
ATOM 705 N N . LEU A 1 93 ? -1.269 5.024 9.486 1.00 94.12 93 LEU A N 1
ATOM 706 C CA . LEU A 1 93 ? -1.069 3.832 10.316 1.00 94.12 93 LEU A CA 1
ATOM 707 C C . LEU A 1 93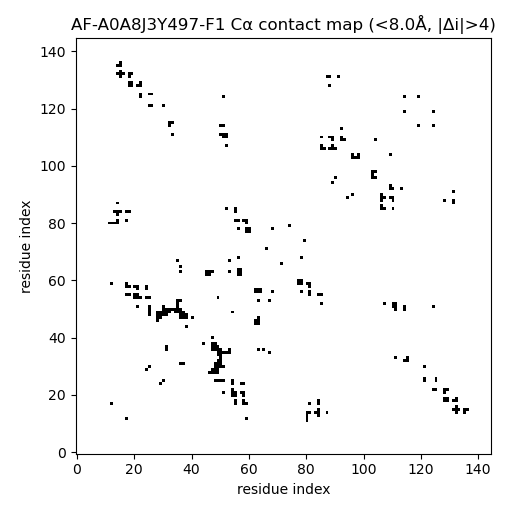 ? -0.575 4.174 11.723 1.00 94.12 93 LEU A C 1
ATOM 709 O O . LEU A 1 93 ? -0.932 3.491 12.681 1.00 94.12 93 LEU A O 1
ATOM 713 N N . ASP A 1 94 ? 0.246 5.213 11.830 1.00 88.06 94 ASP A N 1
ATOM 714 C CA . ASP A 1 94 ? 0.806 5.699 13.081 1.00 88.06 94 ASP A CA 1
ATOM 715 C C . ASP A 1 94 ? 0.863 7.233 13.062 1.00 88.06 94 ASP A C 1
ATOM 717 O O . ASP A 1 94 ? 1.867 7.852 12.695 1.00 88.06 94 ASP A O 1
ATOM 721 N N . SER A 1 95 ? -0.250 7.856 13.457 1.00 73.62 95 SER A N 1
ATOM 722 C CA . SER A 1 95 ? -0.374 9.317 13.524 1.00 73.62 95 SER A CA 1
ATOM 723 C C . SER A 1 95 ? 0.446 9.939 14.653 1.00 73.62 95 SER A C 1
ATOM 725 O O . SER A 1 95 ? 0.760 11.129 14.601 1.00 73.62 95 SER A O 1
ATOM 727 N N . ASP A 1 96 ? 0.777 9.138 15.670 1.00 66.06 96 ASP A N 1
ATOM 728 C CA . ASP A 1 96 ? 1.526 9.550 16.856 1.00 66.06 96 ASP A CA 1
ATOM 729 C C . ASP A 1 96 ? 3.018 9.255 16.724 1.00 66.06 96 ASP A C 1
ATOM 731 O O . ASP A 1 96 ? 3.744 9.421 17.709 1.00 66.06 96 ASP A O 1
ATOM 735 N N . ARG A 1 97 ? 3.479 8.889 15.515 1.00 64.56 97 ARG A N 1
ATOM 736 C CA . ARG A 1 97 ? 4.885 8.724 15.145 1.00 64.56 97 ARG A CA 1
ATOM 737 C C . ARG A 1 97 ? 5.692 9.915 15.646 1.00 64.56 97 ARG A C 1
ATOM 739 O O . ARG A 1 97 ? 5.882 10.941 14.987 1.00 64.56 97 ARG A O 1
ATOM 746 N N . THR A 1 98 ? 6.213 9.739 16.840 1.00 52.50 98 THR A N 1
ATOM 747 C CA . THR A 1 98 ? 7.117 10.634 17.522 1.00 52.50 98 THR A CA 1
ATOM 748 C C . THR A 1 98 ? 8.447 9.906 17.487 1.00 52.50 98 THR A C 1
ATOM 750 O O . THR A 1 98 ? 8.492 8.724 17.821 1.00 52.50 98 THR A O 1
ATOM 753 N N . PRO A 1 99 ? 9.528 10.531 16.990 1.00 51.53 99 PRO A N 1
ATOM 754 C CA . PRO A 1 99 ? 10.840 9.916 17.086 1.00 51.53 99 PRO A CA 1
ATOM 755 C C . PRO A 1 99 ? 11.146 9.668 18.563 1.00 51.53 99 PRO A C 1
ATOM 757 O O . PRO A 1 99 ? 11.452 10.613 19.289 1.00 51.53 99 PRO A O 1
ATOM 760 N N . ASP A 1 100 ? 11.027 8.419 19.005 1.00 46.41 100 ASP A N 1
ATOM 761 C CA . ASP A 1 100 ? 11.546 7.996 20.299 1.00 46.41 100 ASP A CA 1
ATOM 762 C C . ASP A 1 100 ? 13.072 8.122 20.211 1.00 46.41 100 ASP A C 1
ATOM 764 O O . ASP A 1 100 ? 13.646 7.720 19.197 1.00 46.41 100 ASP A O 1
ATOM 768 N N . GLU A 1 101 ? 13.692 8.801 21.183 1.00 50.97 101 GLU A N 1
ATOM 769 C CA . GLU A 1 101 ? 15.041 9.400 21.124 1.00 50.97 101 GLU A CA 1
ATOM 770 C C . GLU A 1 101 ? 15.983 8.804 20.048 1.00 50.97 101 GLU A C 1
ATOM 772 O O . GLU A 1 101 ? 16.726 7.850 20.280 1.00 50.97 101 GLU A O 1
ATOM 777 N N . GLY A 1 102 ? 15.942 9.382 18.839 1.00 63.50 102 GLY A N 1
ATOM 778 C CA . GLY A 1 102 ? 16.585 8.827 17.646 1.00 63.50 102 GLY A CA 1
ATOM 779 C C . GLY A 1 102 ? 16.106 9.474 16.339 1.00 63.50 102 GLY A C 1
ATOM 780 O O . GLY A 1 102 ? 15.384 10.474 16.342 1.00 63.50 102 GLY A O 1
ATOM 781 N N . PHE A 1 103 ? 16.530 8.917 15.197 1.00 58.28 103 PHE A N 1
ATOM 782 C CA . PHE A 1 103 ? 15.944 9.270 13.899 1.00 58.28 103 PHE A CA 1
ATOM 783 C C . PHE A 1 103 ? 14.521 8.692 13.828 1.00 58.28 103 PHE A C 1
ATOM 785 O O . PHE A 1 103 ? 14.355 7.513 14.133 1.00 58.28 103 PHE A O 1
ATOM 792 N N . PRO A 1 104 ? 13.499 9.473 13.422 1.00 64.12 104 PRO A N 1
ATOM 793 C CA . PRO A 1 104 ? 12.139 8.954 13.298 1.00 64.12 104 PRO A CA 1
ATOM 794 C C . PRO A 1 104 ? 12.123 7.765 12.333 1.00 64.12 104 PRO A C 1
ATOM 796 O O . PRO A 1 104 ? 12.799 7.852 11.300 1.00 64.12 104 PRO A O 1
ATOM 799 N N . PRO A 1 105 ? 11.341 6.702 12.615 1.00 73.25 105 PRO A N 1
ATOM 800 C CA . PRO A 1 105 ? 11.264 5.540 11.733 1.00 73.25 105 PRO A CA 1
ATOM 801 C C . PRO A 1 105 ? 10.894 6.006 10.327 1.00 73.25 105 PRO A C 1
ATOM 803 O O . PRO A 1 105 ? 10.105 6.949 10.171 1.00 73.25 105 P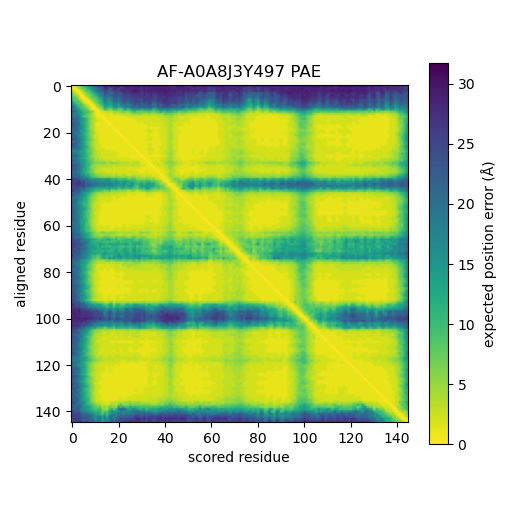RO A O 1
ATOM 806 N N . SER A 1 106 ? 11.506 5.432 9.292 1.00 86.38 106 SER A N 1
ATOM 807 C CA . SER A 1 106 ? 11.153 5.809 7.927 1.00 86.38 106 SER A CA 1
ATOM 808 C C . SER A 1 106 ? 9.720 5.360 7.628 1.00 86.38 106 SER A C 1
ATOM 810 O O . SER A 1 106 ? 9.194 4.453 8.268 1.00 86.38 106 SER A O 1
ATOM 812 N N . SER A 1 107 ? 9.061 5.975 6.642 1.00 90.00 107 SER A N 1
ATOM 813 C CA . SER A 1 107 ? 7.711 5.537 6.252 1.00 90.00 107 SER A CA 1
ATOM 814 C C . SER A 1 107 ? 7.683 4.062 5.836 1.00 90.00 107 SER A C 1
ATOM 816 O O . SER A 1 107 ? 6.676 3.391 6.016 1.00 90.00 107 SER A O 1
ATOM 818 N N . ILE A 1 108 ? 8.793 3.562 5.289 1.00 90.56 108 ILE A N 1
ATOM 819 C CA . ILE A 1 108 ? 8.946 2.162 4.897 1.00 90.56 108 ILE A CA 1
ATOM 820 C C . ILE A 1 108 ? 9.033 1.265 6.130 1.00 90.56 108 ILE A C 1
ATOM 822 O O . ILE A 1 108 ? 8.396 0.219 6.121 1.00 90.56 108 ILE A O 1
ATOM 826 N N . ASP A 1 109 ? 9.741 1.683 7.182 1.00 89.31 109 ASP A N 1
ATOM 827 C CA . ASP A 1 109 ? 9.839 0.913 8.430 1.00 89.31 109 ASP A CA 1
ATOM 828 C C . ASP A 1 109 ? 8.473 0.816 9.114 1.00 89.31 109 ASP A C 1
ATOM 830 O O . ASP A 1 109 ? 8.030 -0.280 9.429 1.00 89.31 109 ASP A O 1
ATOM 834 N N . VAL A 1 110 ? 7.742 1.935 9.230 1.00 92.19 110 VAL A N 1
ATOM 835 C CA . VAL A 1 110 ? 6.378 1.945 9.797 1.00 92.19 110 VAL A CA 1
ATOM 836 C C . VAL A 1 110 ? 5.454 0.995 9.032 1.00 92.19 110 VAL A C 1
ATOM 838 O O . VAL A 1 110 ? 4.734 0.196 9.629 1.00 92.19 110 VAL A O 1
ATOM 841 N N . ILE A 1 111 ? 5.480 1.062 7.697 1.00 95.50 111 ILE A N 1
ATOM 842 C CA . ILE A 1 111 ? 4.671 0.178 6.850 1.00 95.50 111 ILE A CA 1
ATOM 843 C C . ILE A 1 111 ? 5.121 -1.278 6.999 1.00 95.50 111 ILE A C 1
ATOM 845 O O . ILE A 1 111 ? 4.269 -2.160 7.053 1.00 95.50 111 ILE A O 1
ATOM 849 N N . GLY A 1 112 ? 6.430 -1.532 7.037 1.00 93.88 112 GLY A N 1
ATOM 850 C CA . GLY 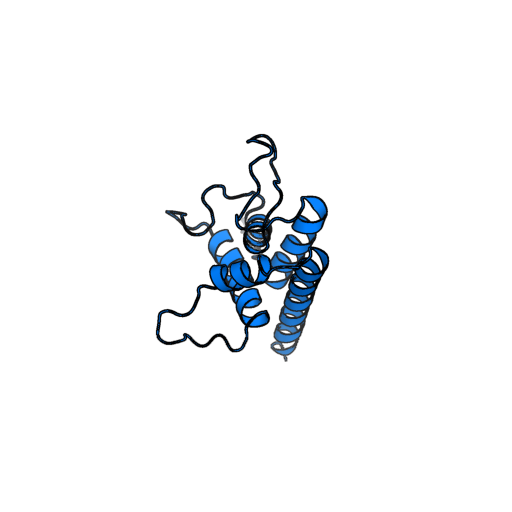A 1 112 ? 7.019 -2.861 7.179 1.00 93.88 112 GLY A CA 1
ATOM 851 C C . GLY A 1 112 ? 6.627 -3.516 8.496 1.00 93.88 112 GLY A C 1
ATOM 852 O O . GLY A 1 112 ? 6.020 -4.583 8.479 1.00 93.88 112 GLY A O 1
ATOM 853 N N . ASP A 1 113 ? 6.863 -2.839 9.618 1.00 93.50 113 ASP A N 1
ATOM 854 C CA . ASP A 1 113 ? 6.527 -3.323 10.960 1.00 93.50 113 ASP A CA 1
ATOM 855 C C . ASP A 1 113 ? 5.026 -3.607 11.099 1.00 93.50 113 ASP A C 1
ATOM 857 O O . ASP A 1 113 ? 4.614 -4.634 11.645 1.00 93.50 113 ASP A O 1
ATOM 861 N N . TRP A 1 114 ? 4.181 -2.726 10.558 1.00 95.88 114 TRP A N 1
ATOM 862 C CA . TRP A 1 114 ? 2.734 -2.924 10.572 1.00 95.88 114 TRP A CA 1
ATOM 863 C C . TRP A 1 114 ? 2.270 -4.075 9.658 1.00 95.88 114 TRP A C 1
ATOM 865 O O . TRP A 1 114 ? 1.360 -4.829 10.033 1.00 95.88 114 TRP A O 1
ATOM 875 N N . ASN A 1 115 ? 2.876 -4.214 8.471 1.00 97.81 115 ASN A N 1
ATOM 876 C CA . ASN A 1 115 ? 2.607 -5.285 7.504 1.00 97.81 115 ASN A CA 1
ATOM 877 C C . ASN A 1 115 ? 3.009 -6.648 8.070 1.00 97.81 115 ASN A C 1
ATOM 879 O O . ASN A 1 115 ? 2.286 -7.624 7.900 1.00 97.81 115 ASN A O 1
ATOM 883 N N . ASP A 1 116 ? 4.146 -6.703 8.755 1.00 96.62 116 ASP A N 1
ATOM 884 C CA . ASP A 1 116 ? 4.751 -7.935 9.258 1.00 96.62 116 ASP A CA 1
ATOM 885 C C . ASP A 1 116 ? 4.272 -8.300 10.671 1.00 96.62 116 ASP A C 1
ATOM 887 O O . ASP A 1 116 ? 4.714 -9.299 11.247 1.00 96.62 116 ASP A O 1
ATOM 891 N N . HIS A 1 117 ? 3.338 -7.524 11.232 1.00 95.44 117 HIS A N 1
ATOM 892 C CA . HIS A 1 117 ? 2.771 -7.799 12.543 1.00 95.44 117 HIS A CA 1
ATOM 893 C C . HIS A 1 117 ? 2.189 -9.229 12.602 1.00 95.44 117 HIS A C 1
ATOM 895 O O . HIS A 1 117 ? 1.375 -9.604 11.750 1.00 95.44 117 HIS A O 1
ATOM 901 N N . PRO A 1 118 ? 2.514 -10.037 13.632 1.00 95.06 118 PRO A N 1
ATOM 902 C CA . PRO A 1 118 ? 1.978 -11.386 13.767 1.00 95.06 118 PRO A CA 1
ATOM 903 C C . PRO A 1 118 ? 0.446 -11.418 13.712 1.00 95.06 118 PRO A C 1
ATOM 905 O O . PRO A 1 118 ? -0.231 -10.689 14.437 1.00 95.06 118 PRO A O 1
ATOM 908 N N . GLY A 1 119 ? -0.102 -12.276 12.852 1.00 95.19 119 GLY A N 1
ATOM 909 C CA . GLY A 1 119 ? -1.549 -12.409 12.661 1.00 95.19 119 GLY A CA 1
ATOM 910 C C . GLY A 1 119 ? -2.178 -11.384 11.714 1.00 95.19 119 GLY A C 1
ATOM 911 O O . GLY A 1 119 ? -3.382 -11.483 11.484 1.00 95.19 119 GLY A O 1
ATOM 912 N N . ARG A 1 120 ? -1.396 -10.457 11.135 1.00 97.38 120 ARG A N 1
ATOM 913 C CA . ARG A 1 120 ? -1.855 -9.585 10.046 1.00 97.38 120 ARG A CA 1
ATOM 914 C C . ARG A 1 120 ? -2.411 -10.434 8.904 1.00 97.38 120 ARG A C 1
ATOM 916 O O . ARG A 1 120 ? -1.868 -11.492 8.579 1.00 97.38 120 ARG A O 1
ATOM 923 N N . THR A 1 121 ? -3.490 -9.966 8.289 1.00 98.19 121 THR A N 1
ATOM 924 C CA . THR A 1 121 ? -4.103 -10.632 7.132 1.00 98.19 121 THR A CA 1
ATOM 925 C C . THR A 1 121 ? -4.102 -9.739 5.896 1.00 98.19 121 THR A C 1
ATOM 927 O O . THR A 1 121 ? -4.087 -8.514 6.004 1.00 98.19 121 THR A O 1
ATOM 930 N N . LEU A 1 122 ? -4.187 -10.352 4.709 1.00 98.31 122 LEU A N 1
ATOM 931 C CA . LEU A 1 122 ? -4.350 -9.623 3.446 1.00 98.31 122 LEU A CA 1
ATOM 932 C C . LEU A 1 122 ? -5.576 -8.695 3.472 1.00 98.31 122 LEU A C 1
ATOM 934 O O . LEU A 1 122 ? -5.499 -7.577 2.968 1.00 98.31 122 LEU A O 1
ATOM 938 N N . ASP A 1 123 ? -6.694 -9.139 4.050 1.00 98.62 123 ASP A N 1
ATOM 939 C CA . ASP A 1 123 ? -7.921 -8.340 4.093 1.00 98.62 123 ASP A CA 1
ATOM 940 C C . ASP A 1 123 ? -7.736 -7.068 4.926 1.00 98.62 123 ASP A C 1
ATOM 942 O O . ASP A 1 123 ? -8.129 -5.995 4.478 1.00 98.62 123 ASP A O 1
ATOM 946 N N . GLU A 1 124 ? -7.065 -7.158 6.078 1.00 98.44 124 GLU A N 1
ATOM 947 C CA . GLU A 1 124 ? -6.700 -5.983 6.883 1.00 98.44 124 GLU A CA 1
ATOM 948 C C . GLU A 1 124 ? -5.747 -5.051 6.130 1.00 98.44 124 GLU A C 1
ATOM 950 O O . GLU A 1 124 ? -5.895 -3.830 6.192 1.00 98.44 124 GLU A O 1
ATOM 955 N N . VAL A 1 125 ? -4.788 -5.615 5.387 1.00 98.62 125 VAL A N 1
ATOM 956 C CA . VAL A 1 125 ? -3.851 -4.821 4.585 1.00 98.62 125 VAL A CA 1
ATOM 957 C C . VAL A 1 125 ? -4.584 -4.028 3.505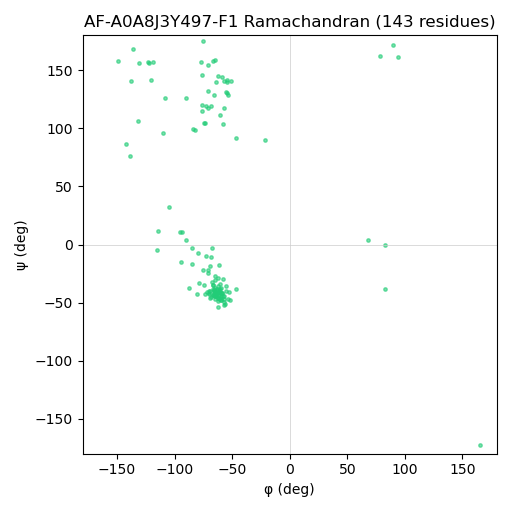 1.00 98.62 125 VAL A C 1
ATOM 959 O O . VAL A 1 125 ? -4.392 -2.820 3.349 1.00 98.62 125 VAL A O 1
ATOM 962 N N . VAL A 1 126 ? -5.461 -4.703 2.768 1.00 98.75 126 VAL A N 1
ATOM 963 C CA . VAL A 1 126 ? -6.268 -4.099 1.708 1.00 98.75 126 VAL A CA 1
ATOM 964 C C . VAL A 1 126 ? -7.259 -3.076 2.264 1.00 98.75 126 VAL A C 1
ATOM 966 O O . VAL A 1 126 ? -7.465 -2.032 1.635 1.00 98.75 126 VAL A O 1
ATOM 969 N N . ASP A 1 127 ? -7.870 -3.353 3.414 1.00 98.62 127 ASP A N 1
ATOM 970 C CA . ASP A 1 127 ? -8.809 -2.439 4.062 1.00 98.62 127 ASP A CA 1
ATOM 971 C C . ASP A 1 127 ? -8.118 -1.146 4.507 1.00 98.62 127 ASP A C 1
ATOM 973 O O . ASP A 1 127 ? -8.599 -0.057 4.189 1.00 98.62 127 ASP A O 1
ATOM 977 N N . ALA A 1 128 ? -6.934 -1.238 5.118 1.00 98.50 128 ALA A N 1
ATOM 978 C CA . ALA A 1 128 ? -6.150 -0.065 5.499 1.00 98.50 128 ALA A CA 1
ATOM 979 C C . ALA A 1 128 ? -5.731 0.772 4.280 1.00 98.50 128 ALA A C 1
ATOM 981 O O . ALA A 1 128 ? -5.924 1.987 4.274 1.00 98.50 128 ALA A O 1
ATOM 982 N N . LEU A 1 129 ? -5.231 0.139 3.209 1.00 98.75 129 LEU A N 1
ATOM 983 C CA . LEU A 1 129 ? -4.884 0.829 1.958 1.00 98.75 129 LEU A CA 1
ATOM 984 C C . LEU A 1 129 ? -6.088 1.568 1.360 1.00 98.75 129 LEU A C 1
ATOM 986 O O . LEU A 1 129 ? -5.980 2.719 0.928 1.00 98.75 129 LEU A O 1
ATOM 990 N N . THR A 1 130 ? -7.247 0.912 1.341 1.00 98.69 130 THR A N 1
ATOM 991 C CA . THR A 1 130 ? -8.479 1.471 0.774 1.00 98.69 130 THR A CA 1
ATOM 992 C C . THR A 1 130 ? -9.021 2.611 1.636 1.00 98.69 130 THR A C 1
ATOM 994 O O . THR A 1 130 ? -9.432 3.646 1.104 1.00 98.69 130 THR A O 1
ATOM 997 N N . THR A 1 131 ? -8.993 2.456 2.959 1.00 98.12 131 THR A N 1
ATOM 998 C CA . THR A 1 131 ? -9.464 3.467 3.910 1.00 98.12 131 THR A CA 1
ATOM 999 C C . THR A 1 131 ? -8.561 4.694 3.901 1.00 98.12 131 THR A C 1
ATOM 1001 O O . THR A 1 131 ? -9.072 5.802 3.736 1.00 98.12 131 THR A O 1
ATOM 1004 N N . ALA A 1 132 ? -7.237 4.516 3.923 1.00 97.81 132 ALA A N 1
ATOM 1005 C CA . ALA A 1 132 ? -6.277 5.607 3.759 1.00 97.81 132 ALA A CA 1
ATOM 1006 C C . ALA A 1 132 ? -6.493 6.357 2.430 1.00 97.81 132 ALA A C 1
ATOM 1008 O O . ALA A 1 132 ? -6.552 7.587 2.392 1.00 97.81 132 ALA A O 1
ATOM 1009 N N . ALA A 1 133 ? -6.699 5.640 1.318 1.00 98.06 133 ALA A N 1
ATOM 1010 C CA . ALA A 1 133 ? -6.984 6.274 0.029 1.00 98.06 133 ALA A CA 1
ATOM 1011 C C . ALA A 1 133 ? -8.265 7.129 0.051 1.00 98.06 133 ALA A C 1
ATOM 1013 O O . ALA A 1 133 ? -8.332 8.197 -0.575 1.00 98.06 133 ALA A O 1
ATOM 1014 N N . ASN A 1 134 ? -9.297 6.664 0.754 1.00 97.19 134 ASN A N 1
ATOM 1015 C CA . ASN A 1 134 ? -10.546 7.400 0.917 1.00 97.19 134 ASN A CA 1
ATOM 1016 C C . ASN A 1 134 ? -10.357 8.631 1.804 1.00 97.19 134 ASN A C 1
ATOM 1018 O O . ASN A 1 134 ? -10.822 9.707 1.427 1.00 97.19 134 ASN A O 1
ATOM 1022 N N . GLU A 1 135 ? -9.617 8.511 2.904 1.00 95.69 135 GLU A N 1
ATOM 1023 C CA . GLU A 1 135 ? -9.288 9.637 3.778 1.00 95.69 135 GLU A CA 1
ATOM 1024 C C . GLU A 1 135 ? -8.570 10.747 3.007 1.00 95.69 135 GLU A C 1
ATOM 1026 O O . GLU A 1 135 ? -9.044 11.887 2.998 1.00 95.69 135 GLU A O 1
ATOM 1031 N N . TRP A 1 136 ? -7.526 10.405 2.242 1.00 93.81 136 TRP A N 1
ATOM 1032 C CA . TRP A 1 136 ? -6.837 11.354 1.360 1.00 93.81 136 TRP A CA 1
ATOM 1033 C C . TRP A 1 136 ? -7.829 12.090 0.451 1.00 93.81 136 TRP A C 1
ATOM 1035 O O . TRP A 1 136 ? -7.802 13.319 0.330 1.00 93.81 136 TRP A O 1
ATOM 1045 N N . SER A 1 137 ? -8.731 11.331 -0.183 1.00 92.50 137 SER A N 1
ATOM 1046 C CA . SER A 1 137 ? -9.712 11.861 -1.141 1.00 92.50 137 SER A CA 1
ATOM 1047 C C . SER A 1 137 ? -10.669 12.848 -0.471 1.00 92.50 137 SER A C 1
ATOM 1049 O O . SER A 1 137 ? -11.012 13.875 -1.053 1.00 92.50 137 SER A O 1
ATOM 1051 N N . THR A 1 138 ? -11.077 12.572 0.768 1.00 88.50 138 THR A N 1
ATOM 1052 C CA . THR A 1 138 ? -11.959 13.463 1.532 1.00 88.50 138 THR A CA 1
ATOM 1053 C C . THR A 1 138 ? -11.247 14.721 2.029 1.00 88.50 138 THR A C 1
ATOM 1055 O O . THR A 1 138 ? -11.796 15.817 1.896 1.00 88.50 138 THR A O 1
ATOM 1058 N N . ALA A 1 139 ? -10.016 14.596 2.534 1.00 84.44 139 ALA A N 1
ATOM 1059 C CA . ALA A 1 139 ? -9.237 15.713 3.066 1.00 84.44 139 ALA A CA 1
ATOM 1060 C C . ALA A 1 139 ? -8.931 16.763 1.986 1.00 84.44 139 ALA A C 1
ATOM 1062 O O . ALA A 1 139 ? -9.049 17.968 2.207 1.00 84.44 139 ALA A O 1
ATOM 1063 N N . THR A 1 140 ? -8.603 16.311 0.779 1.00 77.81 140 THR A N 1
ATOM 1064 C CA . THR A 1 140 ? -8.294 17.200 -0.348 1.00 77.81 140 THR A CA 1
ATOM 1065 C C . THR A 1 140 ? -9.527 17.786 -1.023 1.00 77.81 140 THR A C 1
ATOM 1067 O O . THR A 1 140 ? -9.491 18.950 -1.418 1.00 77.81 140 THR A O 1
ATOM 1070 N N . ALA A 1 141 ? -10.649 17.061 -1.073 1.00 66.12 141 ALA A N 1
ATOM 1071 C CA . ALA A 1 141 ? -11.929 17.622 -1.508 1.00 66.12 141 ALA A CA 1
ATOM 1072 C C . ALA A 1 141 ? -12.420 18.754 -0.580 1.00 66.12 141 ALA A C 1
ATOM 1074 O O . ALA A 1 141 ? -13.096 19.678 -1.035 1.00 66.12 141 ALA A O 1
ATOM 1075 N N . GLY A 1 142 ? -12.056 18.710 0.708 1.00 51.31 142 GLY A N 1
ATOM 1076 C CA . GLY A 1 142 ? -12.323 19.772 1.684 1.00 51.31 142 GLY A CA 1
ATOM 1077 C C . GLY A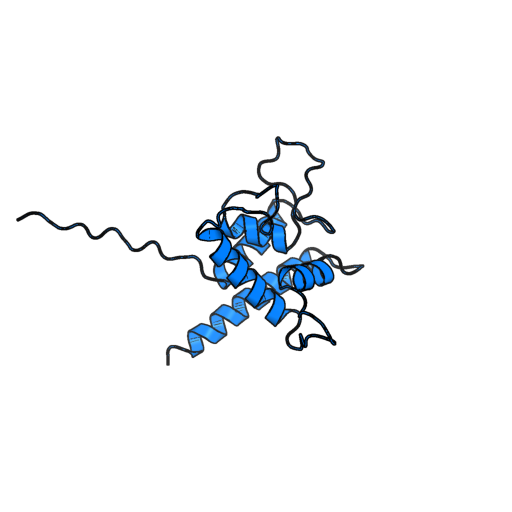 1 142 ? -11.424 21.008 1.552 1.00 51.31 142 GLY A C 1
ATOM 1078 O O . GLY A 1 142 ? -11.828 22.087 1.971 1.00 51.31 142 GLY A O 1
ATOM 1079 N N . SER A 1 143 ? -10.245 20.879 0.932 1.00 50.50 143 SER A N 1
ATOM 1080 C CA . SER A 1 143 ? -9.267 21.969 0.770 1.00 50.50 143 SER A CA 1
ATOM 1081 C C . SER A 1 143 ? -9.527 22.875 -0.447 1.00 50.50 143 SER A C 1
ATOM 1083 O O . SER A 1 143 ? -8.794 23.843 -0.645 1.00 50.50 143 SER A O 1
ATOM 1085 N N . ILE A 1 144 ? -10.544 22.579 -1.268 1.00 45.59 144 ILE A N 1
ATOM 1086 C CA . ILE A 1 144 ? -10.918 23.344 -2.479 1.00 45.59 144 ILE A CA 1
ATOM 1087 C C . ILE A 1 144 ? -12.191 24.187 -2.224 1.00 45.59 144 ILE A C 1
ATOM 1089 O O . ILE A 1 144 ? -13.015 24.388 -3.114 1.00 45.59 144 ILE A O 1
ATOM 1093 N N . ARG A 1 145 ? -12.406 24.671 -0.996 1.00 36.09 145 ARG A N 1
ATOM 1094 C CA . ARG A 1 145 ? -13.535 25.555 -0.660 1.00 36.09 145 ARG A CA 1
ATOM 1095 C C . ARG A 1 145 ? -13.078 26.888 -0.101 1.00 36.09 145 ARG A C 1
ATOM 1097 O O . ARG A 1 145 ? -12.155 26.878 0.738 1.00 36.09 145 ARG A O 1
#

InterPro domains:
  IPR045677 Protein of unknown function DUF6197 [PF19698] (11-134)

Foldseek 3Di:
DDDDDDDPDPDADALLQLLLQLLVLCVVAHADADDQFDCVVDPPPQRGHGHSLQSSLCSLPVTGDVVDLVPDPDDDPSSVRSQNNLVLLLCLQCVPQDPPPDDGDRSVRSSRCVRNPPPDDSVNSSVSSNVSSVVSVVVVVVVPD

Sequence (145 aa):
MKATHNPPTETRPTPAELLRGAATYLRLHGWTTGQFYDLTGGDSDAFPPACTAGAITIAAYGRFIASGICTLDEPEPEHYDAMRAMRFLADYLDSDRTPDEGFPPSSIDVIGDWNDHPGRTLDEVVDALTTAANEWSTATAGSIR

Mean predicted aligned error: 7.53 Å